Protein AF-R7TA60-F1 (afdb_monomer_lite)

Secondary structure (DSSP, 8-state):
--HHHHHHHHHHHHHHHHHHHHHHHHHHHHHHHHTTS-HHHHHHHHHHHHHHHHHHHHHHHHHHHHHHHHHTTS-HHHHHHHHHHHHHHHHHHHHHHHHHHHHHHHT-TT-GGGSSTTSSGGGS--

Organism: Capitella teleta (NCBI:txid283909)

pLDDT: mean 85.86, std 17.38, range [41.53, 98.69]

Foldseek 3Di:
DALVVLVVQLVVLLVQLVVLLVQLVVLLVVLVVCVVDDVVVNVVSLVSNVVSLVSNVVSVVSNVVSVVSNVVHDDPVVVVVVCVVVVVSVVVSVVSSVSSVVVSVPVPPVDPPPPPDPPPVVPPDD

Radius of gyration: 19.34 Å; chains: 1; bounding box: 39×42×54 Å

Structure (mmCIF, N/CA/C/O backbone):
data_AF-R7TA60-F1
#
_entry.id   AF-R7TA60-F1
#
loop_
_atom_site.group_PDB
_atom_site.id
_atom_site.type_symbol
_atom_site.label_atom_id
_atom_site.label_alt_id
_atom_site.label_comp_id
_atom_site.label_asym_id
_atom_site.label_entity_id
_atom_site.label_seq_id
_atom_site.pdbx_PDB_ins_code
_atom_site.Cartn_x
_atom_site.Cartn_y
_atom_site.Cartn_z
_atom_site.occupancy
_atom_site.B_iso_or_equiv
_atom_site.auth_seq_id
_atom_site.auth_comp_id
_atom_site.auth_asym_id
_atom_site.auth_atom_id
_atom_site.pdbx_PDB_model_num
ATOM 1 N N . MET A 1 1 ? -6.595 11.713 21.100 1.00 69.50 1 MET A N 1
ATOM 2 C CA . MET A 1 1 ? -7.313 11.916 19.824 1.00 69.50 1 MET A CA 1
ATOM 3 C C . MET A 1 1 ? -8.589 11.100 19.908 1.00 69.50 1 MET A C 1
ATOM 5 O O . MET A 1 1 ? -8.512 9.997 20.429 1.00 69.50 1 MET A O 1
ATOM 9 N N . ASP A 1 2 ? -9.745 11.638 19.521 1.00 90.81 2 ASP A N 1
ATOM 10 C CA . ASP A 1 2 ? -10.982 10.848 19.542 1.00 90.81 2 ASP A CA 1
ATOM 11 C C . ASP A 1 2 ? -11.037 9.856 18.366 1.00 90.81 2 ASP A C 1
ATOM 13 O O . ASP A 1 2 ? -10.346 10.008 17.354 1.00 90.81 2 ASP A O 1
ATOM 17 N N . LYS A 1 3 ? -11.884 8.834 18.502 1.00 93.12 3 LYS A N 1
ATOM 18 C CA . LYS A 1 3 ? -12.050 7.747 17.529 1.00 93.12 3 LYS A CA 1
ATOM 19 C C . LYS A 1 3 ? -12.395 8.228 16.117 1.00 93.12 3 LYS A C 1
ATOM 21 O O . LYS A 1 3 ? -11.933 7.642 15.137 1.00 93.12 3 LYS A O 1
ATOM 26 N N . ALA A 1 4 ? -13.182 9.296 15.981 1.00 94.38 4 ALA A N 1
ATOM 27 C CA . ALA A 1 4 ? -13.559 9.827 14.674 1.00 94.38 4 ALA A CA 1
ATOM 28 C C . ALA A 1 4 ? -12.373 10.522 13.990 1.00 94.38 4 ALA A C 1
ATOM 30 O O . ALA A 1 4 ? -12.173 10.356 12.784 1.00 94.38 4 ALA A O 1
ATOM 31 N N . ALA A 1 5 ? -11.565 11.261 14.750 1.00 96.25 5 ALA A N 1
ATOM 32 C CA . ALA A 1 5 ? -10.337 11.871 14.262 1.00 96.25 5 ALA A CA 1
ATOM 33 C C . ALA A 1 5 ? -9.310 10.813 13.818 1.00 96.25 5 ALA A C 1
ATOM 35 O O . ALA A 1 5 ? -8.826 10.904 12.686 1.00 96.25 5 ALA A O 1
ATOM 36 N N . SER A 1 6 ? -9.060 9.763 14.615 1.00 96.25 6 SER A N 1
ATOM 37 C CA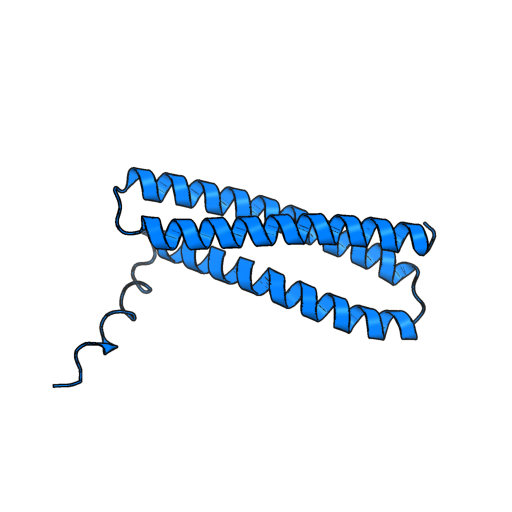 . 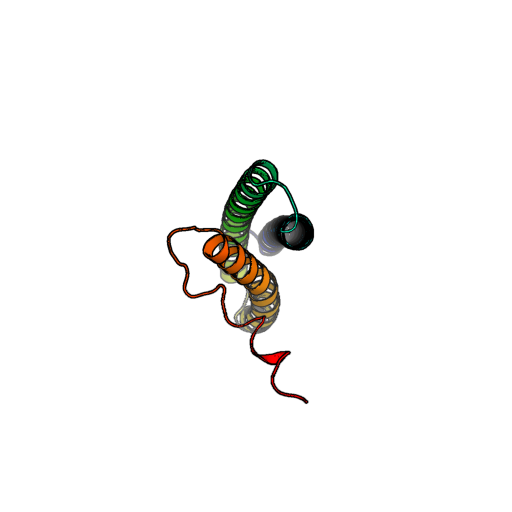SER A 1 6 ? -8.156 8.662 14.224 1.00 96.25 6 SER A CA 1
ATOM 38 C C . SER A 1 6 ? -8.600 7.998 12.917 1.00 96.25 6 SER A C 1
ATOM 40 O O . SER A 1 6 ? -7.809 7.846 11.983 1.00 96.25 6 SER A O 1
ATOM 42 N N . LYS A 1 7 ? -9.898 7.677 12.792 1.00 96.19 7 LYS A N 1
ATOM 43 C CA . LYS A 1 7 ? -10.454 7.064 11.573 1.00 96.19 7 LYS A CA 1
ATOM 44 C C . LYS A 1 7 ? -10.302 7.970 10.342 1.00 96.19 7 LYS A C 1
ATOM 46 O O . LYS A 1 7 ? -10.005 7.465 9.260 1.00 96.19 7 LYS A O 1
ATOM 51 N N . LYS A 1 8 ? -10.450 9.294 10.488 1.00 97.38 8 LYS A N 1
ATOM 52 C CA . LYS A 1 8 ? -10.232 10.264 9.395 1.00 97.38 8 LYS A CA 1
ATOM 53 C C . LYS A 1 8 ? -8.772 10.317 8.946 1.00 97.38 8 LYS A C 1
ATOM 55 O O . LYS A 1 8 ? -8.518 10.292 7.743 1.00 97.38 8 LYS A O 1
ATOM 60 N N . VAL A 1 9 ? -7.826 10.360 9.887 1.00 97.62 9 VAL A N 1
ATOM 61 C CA . VAL A 1 9 ? -6.385 10.358 9.575 1.00 97.62 9 VAL A CA 1
ATOM 62 C C . VAL A 1 9 ? -6.010 9.080 8.828 1.00 97.62 9 VAL A C 1
ATOM 64 O O . VAL A 1 9 ? -5.395 9.151 7.762 1.00 97.62 9 VAL A O 1
ATOM 67 N N . ARG A 1 10 ? -6.476 7.919 9.305 1.00 97.94 10 ARG A N 1
ATOM 68 C CA . ARG A 1 10 ? -6.270 6.643 8.613 1.00 97.94 10 ARG A CA 1
ATOM 69 C C . ARG A 1 10 ? -6.875 6.627 7.212 1.00 97.94 10 ARG A C 1
ATOM 71 O O . ARG A 1 10 ? -6.223 6.172 6.278 1.00 97.94 10 ARG A O 1
ATOM 78 N N . ALA A 1 11 ? -8.093 7.134 7.032 1.00 98.06 11 ALA A N 1
ATOM 79 C CA . ALA A 1 11 ? -8.734 7.191 5.717 1.00 98.06 11 ALA A CA 1
ATOM 80 C C . ALA A 1 11 ? -7.954 8.071 4.721 1.00 98.06 11 ALA A C 1
ATOM 82 O O . ALA A 1 11 ? -7.808 7.715 3.547 1.00 98.06 11 ALA A O 1
ATOM 83 N N . ALA A 1 12 ? -7.406 9.194 5.190 1.00 98.38 12 ALA A N 1
ATOM 84 C CA . ALA A 1 12 ? -6.536 10.043 4.385 1.00 98.38 12 ALA A CA 1
ATOM 85 C C . ALA A 1 12 ? -5.226 9.324 4.021 1.00 98.38 12 ALA A C 1
ATOM 87 O O . ALA A 1 12 ? -4.839 9.320 2.851 1.00 98.38 12 ALA A O 1
ATOM 88 N N . ALA A 1 13 ? -4.578 8.665 4.987 1.00 98.56 13 ALA A N 1
ATOM 89 C CA . ALA A 1 13 ? -3.360 7.891 4.748 1.00 98.56 13 ALA A CA 1
ATOM 90 C C . ALA A 1 13 ? -3.599 6.736 3.761 1.00 98.56 13 ALA A C 1
ATOM 92 O O . ALA A 1 13 ? -2.847 6.585 2.799 1.00 98.56 13 ALA A O 1
ATOM 93 N N . LYS A 1 14 ? -4.712 6.003 3.916 1.00 98.56 14 LYS A N 1
ATOM 94 C CA . LYS A 1 14 ? -5.162 4.964 2.978 1.00 98.56 14 LYS A CA 1
ATOM 95 C C . LYS A 1 14 ? -5.297 5.519 1.561 1.00 98.56 14 LYS A C 1
ATOM 97 O O . LYS A 1 14 ? -4.777 4.933 0.620 1.00 98.56 14 LYS A O 1
ATOM 102 N N . SER A 1 15 ? -5.940 6.677 1.409 1.00 98.44 15 SER A N 1
ATOM 103 C CA . SER A 1 15 ? -6.134 7.316 0.100 1.00 98.44 15 SER A CA 1
ATOM 104 C C . SER A 1 15 ? -4.808 7.701 -0.565 1.00 98.44 15 SER A C 1
ATOM 106 O O . SER A 1 15 ? -4.645 7.515 -1.771 1.00 98.44 15 SER A O 1
ATOM 108 N N . TRP A 1 16 ? -3.844 8.212 0.205 1.00 98.56 16 TRP A N 1
ATOM 109 C CA . TRP A 1 16 ? -2.507 8.514 -0.308 1.00 98.56 16 TRP A CA 1
ATOM 110 C C . TRP A 1 16 ? -1.725 7.260 -0.691 1.00 98.56 16 TRP A C 1
ATOM 112 O O . TRP A 1 16 ? -1.111 7.244 -1.756 1.00 98.56 16 TRP A O 1
ATOM 122 N N . LEU A 1 17 ? -1.796 6.203 0.119 1.00 98.69 17 LEU A N 1
ATOM 123 C CA . LEU A 1 17 ? -1.175 4.922 -0.207 1.00 98.69 17 LEU A CA 1
ATOM 124 C C . LEU A 1 17 ? -1.795 4.298 -1.465 1.00 98.69 17 LEU A C 1
ATOM 126 O O . LEU A 1 17 ? -1.062 3.864 -2.342 1.00 98.69 17 LEU A O 1
ATOM 130 N N . THR A 1 18 ? -3.120 4.352 -1.627 1.00 98.50 18 THR A N 1
ATOM 131 C CA . THR A 1 18 ? -3.804 3.874 -2.845 1.00 98.50 18 THR A CA 1
ATOM 132 C C . THR A 1 18 ? -3.335 4.627 -4.097 1.00 98.50 18 THR A C 1
ATOM 134 O O . THR A 1 18 ? -3.169 4.042 -5.169 1.00 98.50 18 THR A O 1
ATOM 137 N N . ARG A 1 19 ? -3.086 5.938 -3.985 1.00 98.25 19 ARG A N 1
ATOM 138 C CA . ARG A 1 19 ? -2.526 6.727 -5.094 1.00 98.25 19 ARG A CA 1
ATOM 139 C C . ARG A 1 19 ? -1.089 6.321 -5.409 1.00 98.25 19 ARG A C 1
ATOM 141 O O . ARG A 1 19 ? -0.751 6.210 -6.584 1.00 98.25 19 ARG A O 1
ATOM 148 N N . ALA A 1 20 ? -0.268 6.089 -4.386 1.00 98.06 20 ALA A N 1
ATOM 149 C CA . ALA A 1 20 ? 1.103 5.623 -4.572 1.00 98.06 20 ALA A CA 1
ATOM 150 C C . ALA A 1 20 ? 1.148 4.216 -5.197 1.00 98.06 20 ALA A C 1
ATOM 152 O O . ALA A 1 20 ? 1.896 4.001 -6.145 1.00 98.06 20 ALA A O 1
ATOM 153 N N . ASP A 1 21 ? 0.282 3.300 -4.753 1.00 98.25 21 ASP A N 1
ATOM 154 C CA . ASP A 1 21 ? 0.080 1.971 -5.351 1.00 98.25 21 ASP A CA 1
ATOM 155 C C . ASP A 1 21 ? -0.289 2.071 -6.839 1.00 98.25 21 ASP A C 1
ATOM 157 O O . ASP A 1 21 ? 0.317 1.434 -7.697 1.00 98.25 21 ASP A O 1
ATOM 161 N N . THR A 1 22 ? -1.236 2.950 -7.175 1.00 97.31 22 THR A N 1
ATOM 162 C CA . THR A 1 22 ? -1.637 3.190 -8.570 1.00 97.31 22 THR A CA 1
ATOM 163 C C . THR A 1 22 ? -0.478 3.740 -9.410 1.00 97.31 22 THR A C 1
ATOM 165 O O . THR A 1 22 ? -0.296 3.332 -10.560 1.00 97.31 22 THR A O 1
ATOM 168 N N . ALA A 1 23 ? 0.332 4.645 -8.851 1.00 95.44 23 ALA A N 1
ATOM 169 C CA . ALA A 1 23 ? 1.517 5.166 -9.528 1.00 95.44 23 ALA A CA 1
ATOM 170 C C . ALA A 1 23 ? 2.567 4.068 -9.762 1.00 95.44 23 ALA A C 1
ATOM 172 O O . ALA A 1 23 ? 3.134 4.003 -10.852 1.00 95.44 23 ALA A O 1
ATOM 173 N N . LEU A 1 24 ? 2.772 3.175 -8.787 1.00 95.81 24 LEU A N 1
ATOM 174 C CA . LEU A 1 24 ? 3.644 2.008 -8.928 1.00 95.81 24 LEU A CA 1
ATOM 175 C C . LEU A 1 24 ? 3.174 1.066 -10.039 1.00 95.81 24 LEU A C 1
ATOM 177 O O . LEU A 1 24 ? 3.966 0.729 -10.917 1.00 95.81 24 LEU A O 1
ATOM 181 N N . LYS A 1 25 ? 1.886 0.701 -10.059 1.00 95.12 25 LYS A N 1
ATOM 182 C CA . LYS A 1 25 ? 1.297 -0.131 -11.126 1.00 95.12 25 LYS A CA 1
ATOM 183 C C . LYS A 1 25 ? 1.484 0.501 -12.502 1.00 95.12 25 LYS A C 1
ATOM 185 O O . LYS A 1 25 ? 1.851 -0.175 -13.458 1.00 95.12 25 LYS A O 1
ATOM 190 N N . SER A 1 26 ? 1.262 1.811 -12.604 1.00 93.69 26 SER A N 1
ATOM 191 C CA . SER A 1 26 ? 1.457 2.556 -13.851 1.00 93.69 26 SER A CA 1
ATOM 192 C C . SER A 1 26 ? 2.919 2.541 -14.312 1.00 93.69 26 SER A C 1
ATOM 194 O O . SER A 1 26 ? 3.196 2.305 -15.490 1.00 93.69 26 SER A O 1
ATOM 196 N N . ALA A 1 27 ? 3.864 2.732 -13.386 1.00 90.81 27 ALA A N 1
ATOM 197 C CA . ALA A 1 27 ? 5.291 2.675 -13.682 1.00 90.81 27 ALA A CA 1
ATOM 198 C C . ALA A 1 27 ? 5.724 1.267 -14.125 1.00 90.81 27 ALA A C 1
ATOM 200 O O . ALA A 1 27 ? 6.425 1.136 -15.126 1.00 90.81 27 ALA A O 1
ATOM 201 N N . LEU A 1 28 ? 5.237 0.220 -13.450 1.00 90.62 28 LEU A N 1
ATOM 202 C CA . LEU A 1 28 ? 5.481 -1.175 -13.821 1.00 90.62 28 LEU A CA 1
ATOM 203 C C . LEU A 1 28 ? 4.965 -1.482 -15.235 1.00 90.62 28 LEU A C 1
ATOM 205 O O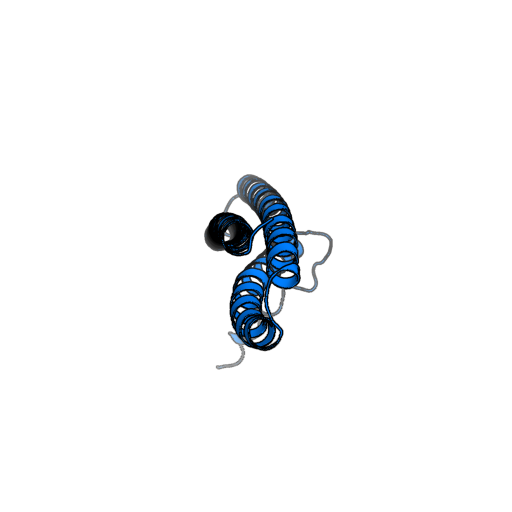 . LEU A 1 28 ? 5.718 -1.977 -16.070 1.00 90.62 28 LEU A O 1
ATOM 209 N N . ASN A 1 29 ? 3.719 -1.107 -15.536 1.00 90.12 29 ASN A N 1
ATOM 210 C CA . ASN A 1 29 ? 3.121 -1.303 -16.859 1.00 90.12 29 ASN A CA 1
ATOM 211 C C . ASN A 1 29 ? 3.876 -0.540 -17.955 1.00 90.12 29 ASN A C 1
ATOM 213 O O . ASN A 1 29 ? 4.100 -1.062 -19.047 1.00 90.12 29 ASN A O 1
ATOM 217 N N . THR A 1 30 ? 4.284 0.700 -17.671 1.00 86.88 30 THR A N 1
ATOM 218 C CA . THR A 1 30 ? 5.089 1.505 -18.601 1.00 86.88 30 THR A CA 1
ATOM 219 C C . THR A 1 30 ? 6.418 0.814 -18.877 1.00 86.88 30 THR A C 1
ATOM 221 O O . THR A 1 30 ? 6.811 0.682 -20.033 1.00 86.88 30 THR A O 1
ATOM 224 N N . MET A 1 31 ? 7.074 0.299 -17.839 1.00 81.62 31 MET A N 1
ATOM 225 C CA . MET A 1 31 ? 8.349 -0.393 -17.968 1.00 81.62 31 MET A CA 1
ATOM 226 C C . MET A 1 31 ? 8.248 -1.647 -18.842 1.00 81.62 31 MET A C 1
ATOM 228 O O . MET A 1 31 ? 9.082 -1.834 -19.728 1.00 81.62 31 MET A O 1
ATOM 232 N N . THR A 1 32 ? 7.212 -2.472 -18.658 1.00 74.81 32 THR A N 1
ATOM 233 C CA . THR A 1 32 ? 6.967 -3.652 -19.506 1.00 74.81 32 THR A CA 1
ATOM 234 C C . THR A 1 32 ? 6.865 -3.278 -20.988 1.00 74.81 32 THR A C 1
ATOM 236 O O . THR A 1 32 ? 7.374 -4.004 -21.838 1.00 74.81 32 THR A O 1
ATOM 239 N N . ASN A 1 33 ? 6.294 -2.112 -21.302 1.00 75.69 33 ASN A N 1
ATOM 240 C CA . ASN A 1 33 ? 6.186 -1.612 -22.676 1.00 75.69 33 ASN A CA 1
ATOM 241 C C . ASN A 1 33 ? 7.493 -0.991 -23.209 1.00 75.69 33 ASN A C 1
ATOM 243 O O . ASN A 1 33 ? 7.689 -0.916 -24.419 1.00 75.69 33 ASN A O 1
ATOM 247 N N . VAL A 1 34 ? 8.386 -0.531 -22.326 1.00 71.56 34 VAL A N 1
ATOM 248 C CA . VAL A 1 34 ? 9.646 0.157 -22.673 1.00 71.56 34 VAL A CA 1
ATOM 249 C C . VAL A 1 34 ? 10.834 -0.812 -22.764 1.00 71.56 34 VAL A C 1
ATOM 251 O O . VAL A 1 34 ? 11.847 -0.464 -23.370 1.00 71.56 34 VAL A O 1
ATOM 254 N N . MET A 1 35 ? 10.729 -2.048 -22.258 1.00 61.06 35 MET A N 1
ATOM 255 C CA . MET A 1 35 ? 11.798 -3.065 -22.342 1.00 61.06 35 MET A CA 1
ATOM 256 C C . MET A 1 35 ? 12.268 -3.394 -23.775 1.00 61.06 35 MET A C 1
ATOM 258 O O . MET A 1 35 ? 13.324 -3.995 -23.940 1.00 61.06 35 MET A O 1
ATOM 262 N N . THR A 1 36 ? 11.550 -2.961 -24.815 1.00 61.88 36 THR A N 1
ATOM 263 C CA . THR A 1 36 ? 11.949 -3.102 -26.227 1.00 61.88 36 THR A CA 1
ATOM 264 C C . THR A 1 36 ? 12.687 -1.877 -26.797 1.00 61.88 36 THR A C 1
ATOM 266 O O . THR A 1 36 ? 12.829 -1.763 -28.014 1.00 61.88 36 THR A O 1
ATOM 269 N N . THR A 1 37 ? 13.114 -0.921 -25.962 1.00 65.38 37 THR A N 1
ATOM 270 C CA . THR A 1 37 ? 13.649 0.389 -26.396 1.00 65.38 37 THR A CA 1
ATOM 271 C C . THR A 1 37 ? 15.124 0.628 -26.017 1.00 65.38 37 THR A C 1
ATOM 273 O O . THR A 1 37 ? 15.800 -0.226 -25.451 1.00 65.38 37 THR A O 1
ATOM 276 N N . VAL A 1 38 ? 15.650 1.806 -26.383 1.00 75.00 38 VAL A N 1
ATOM 277 C CA . VAL A 1 38 ? 17.055 2.228 -26.226 1.00 75.00 38 VAL A CA 1
ATOM 278 C C . VAL A 1 38 ? 17.482 2.252 -24.740 1.00 75.00 38 VAL A C 1
ATOM 280 O O . VAL A 1 38 ? 16.710 2.728 -23.905 1.00 75.00 38 VAL A O 1
ATOM 283 N N . PRO A 1 39 ? 18.724 1.851 -24.379 1.00 77.81 39 PRO A N 1
ATOM 284 C CA . PRO A 1 39 ? 19.189 1.774 -22.983 1.00 77.81 39 PRO A CA 1
ATOM 285 C C . PRO A 1 39 ? 18.996 3.037 -22.125 1.00 77.81 39 PRO A C 1
ATOM 287 O O . PRO A 1 39 ? 18.799 2.943 -20.913 1.00 77.81 39 PRO A O 1
ATOM 290 N N . SER A 1 40 ? 19.021 4.229 -22.728 1.00 79.31 40 SER A N 1
ATOM 291 C CA . SER A 1 40 ? 18.780 5.494 -22.021 1.00 79.31 40 SER A CA 1
ATOM 292 C C . SER A 1 40 ? 17.334 5.648 -21.532 1.00 79.31 40 SER A C 1
ATOM 294 O O . SER A 1 40 ? 17.115 6.229 -20.468 1.00 79.31 40 SER A O 1
ATOM 296 N N . ALA A 1 41 ? 16.356 5.106 -22.263 1.00 81.25 41 ALA A N 1
ATOM 297 C CA . ALA A 1 41 ? 14.952 5.096 -21.857 1.00 81.25 41 ALA A CA 1
ATOM 298 C C . ALA A 1 41 ? 14.728 4.128 -20.685 1.00 81.25 41 ALA A C 1
ATOM 300 O O . ALA A 1 41 ? 14.119 4.503 -19.686 1.00 81.25 41 ALA A O 1
ATOM 301 N N . ILE A 1 42 ? 15.326 2.934 -20.755 1.00 82.31 42 ILE A N 1
ATOM 302 C CA . ILE A 1 42 ? 15.318 1.928 -19.679 1.00 82.31 42 ILE A CA 1
ATOM 303 C C . ILE A 1 42 ? 15.875 2.518 -18.374 1.00 82.31 42 ILE A C 1
ATOM 305 O O . ILE A 1 42 ? 15.253 2.398 -17.319 1.00 82.31 42 ILE A O 1
ATOM 309 N N . ALA A 1 43 ? 17.017 3.213 -18.433 1.00 85.19 43 ALA A N 1
ATOM 310 C CA . ALA A 1 43 ? 17.617 3.840 -17.254 1.00 85.19 43 ALA A CA 1
ATOM 311 C C . ALA A 1 43 ? 16.722 4.932 -16.635 1.00 85.19 43 ALA A C 1
ATOM 313 O O . ALA A 1 43 ? 16.663 5.076 -15.410 1.00 85.19 43 ALA A O 1
ATOM 314 N N . MET A 1 44 ? 16.012 5.701 -17.467 1.00 86.81 44 MET A N 1
ATOM 315 C CA . MET A 1 44 ? 15.088 6.734 -17.001 1.00 86.81 44 MET A CA 1
ATOM 316 C C . MET A 1 44 ? 13.859 6.131 -16.315 1.00 86.81 44 MET A C 1
ATOM 318 O O . MET A 1 44 ? 13.488 6.586 -15.231 1.00 86.81 44 MET A O 1
ATOM 322 N N . GLU A 1 45 ? 13.248 5.109 -16.914 1.00 87.81 45 GLU A N 1
ATOM 323 C CA . GLU A 1 45 ? 12.085 4.430 -16.334 1.00 87.81 45 GLU A CA 1
ATOM 324 C C . GLU A 1 45 ? 12.441 3.693 -15.041 1.00 87.81 45 GLU A C 1
ATOM 326 O O . GLU A 1 45 ? 11.724 3.832 -14.049 1.00 87.81 45 GLU A O 1
ATOM 331 N N . LYS A 1 46 ? 13.613 3.043 -14.978 1.00 90.19 46 LYS A N 1
ATOM 332 C CA . LYS A 1 46 ? 14.144 2.473 -13.731 1.00 90.19 46 LYS A CA 1
ATOM 333 C C . LYS A 1 46 ? 14.186 3.515 -12.610 1.00 90.19 46 LYS A C 1
ATOM 335 O O . LYS A 1 46 ? 13.653 3.285 -11.527 1.00 90.19 46 LYS A O 1
ATOM 340 N N . LYS A 1 47 ? 14.752 4.699 -12.875 1.00 91.50 47 LYS A N 1
ATOM 341 C CA . LYS A 1 47 ? 14.825 5.782 -11.879 1.00 91.50 47 LYS A CA 1
ATOM 342 C C . LYS A 1 47 ? 13.437 6.266 -11.441 1.00 91.50 47 LYS A C 1
ATOM 344 O O . LYS A 1 47 ? 13.248 6.581 -10.266 1.00 91.50 47 LYS A O 1
ATOM 349 N N . LYS A 1 48 ? 12.463 6.337 -12.356 1.00 91.38 48 LYS A N 1
ATOM 350 C CA . LYS A 1 48 ? 11.073 6.692 -12.016 1.00 91.38 48 LYS A CA 1
ATOM 351 C C . LYS A 1 48 ? 10.431 5.637 -11.115 1.00 91.38 48 LYS A C 1
ATOM 353 O O . LYS A 1 48 ? 9.816 6.016 -10.121 1.00 91.38 48 LYS A O 1
ATOM 358 N N . MET A 1 49 ? 10.622 4.349 -11.412 1.00 93.38 49 MET A N 1
ATOM 359 C CA . MET A 1 49 ? 10.154 3.249 -10.561 1.00 93.38 49 MET A CA 1
ATOM 360 C C . MET A 1 49 ? 10.771 3.316 -9.160 1.00 93.38 49 MET A C 1
ATOM 362 O O . MET A 1 49 ? 10.039 3.244 -8.181 1.00 93.38 49 MET A O 1
ATOM 366 N N . GLU A 1 50 ? 12.081 3.549 -9.039 1.00 95.00 50 GLU A N 1
ATOM 367 C CA . GLU A 1 50 ? 12.746 3.708 -7.734 1.00 95.00 50 GLU A CA 1
ATOM 368 C C . GLU A 1 50 ? 12.196 4.898 -6.928 1.00 95.00 50 GLU A C 1
ATOM 370 O O . GLU A 1 50 ? 12.054 4.818 -5.709 1.00 95.00 50 GLU A O 1
ATOM 375 N N . ILE A 1 51 ? 11.892 6.023 -7.588 1.00 94.62 51 ILE A N 1
ATOM 376 C CA . ILE A 1 51 ? 11.270 7.185 -6.933 1.00 94.62 51 ILE A CA 1
ATOM 377 C C . ILE A 1 51 ? 9.858 6.838 -6.456 1.00 94.62 51 ILE A C 1
ATOM 379 O O . ILE A 1 51 ? 9.517 7.136 -5.313 1.00 94.62 51 ILE A O 1
ATOM 383 N N . ALA A 1 52 ? 9.053 6.211 -7.313 1.00 95.81 52 ALA A N 1
ATOM 384 C CA . ALA A 1 52 ? 7.685 5.831 -6.984 1.00 95.81 52 ALA A CA 1
ATOM 385 C C . ALA A 1 52 ? 7.636 4.787 -5.854 1.00 95.81 52 ALA A C 1
ATOM 387 O O . ALA A 1 52 ? 6.770 4.879 -4.988 1.00 95.81 52 ALA A O 1
ATOM 388 N N . LEU A 1 53 ? 8.599 3.860 -5.810 1.00 97.00 53 LEU A N 1
ATOM 389 C CA . LEU A 1 53 ? 8.742 2.877 -4.734 1.00 97.00 53 LEU A CA 1
ATOM 390 C C . LEU A 1 53 ? 9.083 3.542 -3.398 1.00 97.00 53 LEU A C 1
ATOM 392 O O . LEU A 1 53 ? 8.433 3.267 -2.396 1.00 97.00 53 LEU A O 1
ATOM 396 N N . ARG A 1 54 ? 10.028 4.492 -3.385 1.00 97.31 54 ARG A N 1
ATOM 397 C CA . ARG A 1 54 ? 10.329 5.267 -2.169 1.00 97.31 54 ARG A CA 1
ATOM 398 C C . ARG A 1 54 ? 9.123 6.062 -1.672 1.00 97.31 54 ARG A C 1
ATOM 400 O O . ARG A 1 54 ? 8.879 6.109 -0.471 1.00 97.31 54 ARG A O 1
ATOM 407 N N . GLU A 1 55 ? 8.375 6.690 -2.577 1.00 96.94 55 GLU A N 1
ATOM 408 C CA . GLU A 1 55 ? 7.148 7.407 -2.215 1.00 96.94 55 GLU A CA 1
ATOM 409 C C . GLU A 1 55 ? 6.100 6.447 -1.638 1.00 96.94 55 GLU A C 1
ATOM 411 O O . GLU A 1 55 ? 5.493 6.749 -0.612 1.00 96.94 55 GLU A O 1
ATOM 416 N N . PHE A 1 56 ? 5.919 5.276 -2.253 1.00 98.44 56 PHE A N 1
ATOM 417 C CA . PHE A 1 56 ? 5.042 4.228 -1.740 1.00 98.44 56 PHE A CA 1
ATOM 418 C C . PHE A 1 56 ? 5.417 3.821 -0.314 1.00 98.44 56 PHE A C 1
ATOM 420 O O . PHE A 1 56 ? 4.545 3.829 0.552 1.00 98.44 56 PHE A O 1
ATOM 427 N N . ASP A 1 57 ? 6.696 3.552 -0.043 1.00 98.19 57 ASP A N 1
ATOM 428 C CA . ASP A 1 57 ? 7.170 3.154 1.287 1.00 98.19 57 ASP A CA 1
ATOM 429 C C . ASP A 1 57 ? 6.891 4.240 2.339 1.00 98.19 57 ASP A C 1
ATOM 431 O O . ASP A 1 57 ? 6.438 3.949 3.448 1.00 98.19 57 ASP A O 1
ATOM 435 N N . VAL A 1 58 ? 7.066 5.518 1.983 1.00 98.31 58 VAL A N 1
ATOM 436 C CA . VAL A 1 58 ? 6.691 6.643 2.856 1.00 98.31 58 VAL A CA 1
ATOM 437 C C . VAL A 1 58 ? 5.186 6.644 3.149 1.00 98.31 58 VAL A C 1
ATOM 439 O O . VAL A 1 58 ? 4.780 6.866 4.293 1.00 98.31 58 VAL A O 1
ATOM 442 N N . ARG A 1 59 ? 4.338 6.389 2.144 1.00 98.38 59 ARG A N 1
ATOM 443 C CA . ARG A 1 59 ? 2.878 6.333 2.337 1.00 98.38 59 ARG A CA 1
ATOM 444 C C . ARG A 1 59 ? 2.430 5.105 3.116 1.00 98.38 59 ARG A C 1
ATOM 446 O O . ARG A 1 59 ? 1.486 5.230 3.895 1.00 98.38 59 ARG A O 1
ATOM 453 N N . LEU A 1 60 ? 3.099 3.968 2.948 1.00 98.31 60 LEU A N 1
ATOM 454 C CA . LEU A 1 60 ? 2.836 2.753 3.711 1.00 98.31 60 LEU A CA 1
ATOM 455 C C . LEU A 1 60 ? 3.141 2.994 5.191 1.00 98.31 60 LEU A C 1
ATOM 457 O O . LEU A 1 60 ? 2.265 2.801 6.025 1.00 98.31 60 LEU A O 1
ATOM 461 N N . ASN A 1 61 ? 4.310 3.557 5.504 1.00 98.31 61 ASN A N 1
ATOM 462 C CA . ASN A 1 61 ? 4.677 3.905 6.878 1.00 98.31 61 ASN A CA 1
ATOM 463 C C . ASN A 1 61 ? 3.689 4.898 7.515 1.00 98.31 61 ASN A C 1
ATOM 465 O O . ASN A 1 61 ? 3.339 4.776 8.688 1.00 98.31 61 ASN A O 1
ATOM 469 N N . ALA A 1 62 ? 3.209 5.883 6.748 1.00 98.25 62 ALA A N 1
ATOM 470 C CA . ALA A 1 62 ? 2.195 6.822 7.227 1.00 98.25 62 ALA A CA 1
ATOM 471 C C . ALA A 1 62 ? 0.835 6.145 7.477 1.00 98.25 62 ALA A C 1
ATOM 473 O O . ALA A 1 62 ? 0.125 6.518 8.412 1.00 98.25 62 ALA A O 1
ATOM 474 N N . TYR A 1 63 ? 0.464 5.165 6.649 1.00 98.50 63 TYR A N 1
ATOM 475 C CA . TYR A 1 63 ? -0.738 4.360 6.846 1.00 98.50 63 TYR A CA 1
ATOM 476 C C . TYR A 1 63 ? -0.625 3.476 8.087 1.00 98.50 63 TYR A C 1
ATOM 478 O O . TYR A 1 63 ? -1.539 3.511 8.908 1.00 98.50 63 TYR A O 1
ATOM 486 N N . ASP A 1 64 ? 0.501 2.788 8.277 1.00 98.12 64 ASP A N 1
ATOM 487 C CA . ASP A 1 64 ? 0.757 1.941 9.446 1.00 98.12 64 ASP A CA 1
ATOM 488 C C . ASP A 1 64 ? 0.732 2.770 10.745 1.00 98.12 64 ASP A C 1
ATOM 490 O O . ASP A 1 64 ? 0.085 2.395 11.724 1.00 98.12 64 ASP A O 1
ATOM 494 N N . ALA A 1 65 ? 1.327 3.969 10.740 1.00 97.94 65 ALA A N 1
ATOM 495 C CA . ALA A 1 65 ? 1.255 4.887 11.878 1.00 97.94 65 ALA A CA 1
ATOM 496 C C . ALA A 1 65 ? -0.182 5.361 12.173 1.00 97.94 65 ALA A C 1
ATOM 498 O O . ALA A 1 65 ? -0.582 5.467 13.335 1.00 97.94 65 ALA A O 1
ATOM 499 N N . ALA A 1 66 ? -0.976 5.648 11.137 1.00 97.81 66 ALA A N 1
ATOM 500 C CA . ALA A 1 66 ? -2.372 6.050 11.300 1.00 97.81 66 ALA A CA 1
ATOM 501 C C . ALA A 1 66 ? -3.274 4.885 11.742 1.00 97.81 66 ALA A C 1
ATOM 503 O O . ALA A 1 66 ? -4.223 5.100 12.494 1.00 97.81 66 ALA A O 1
ATOM 504 N N . GLN A 1 67 ? -2.977 3.664 11.294 1.00 97.75 67 GLN A N 1
ATOM 505 C CA . GLN A 1 67 ? -3.639 2.440 11.734 1.00 97.75 67 GLN A CA 1
ATOM 506 C C . GLN A 1 67 ? -3.388 2.195 13.223 1.00 97.75 67 GLN A C 1
ATOM 508 O O . GLN A 1 67 ? -4.345 2.022 13.972 1.00 97.75 67 GLN A O 1
ATOM 513 N N . HIS A 1 68 ? -2.140 2.321 13.678 1.00 96.56 68 HIS A N 1
ATOM 514 C CA . HIS A 1 68 ? -1.810 2.199 15.098 1.00 96.56 68 HIS A CA 1
ATOM 515 C C . HIS A 1 68 ? -2.608 3.189 15.969 1.00 96.56 68 HIS A C 1
ATOM 517 O O . HIS A 1 68 ? -3.133 2.837 17.021 1.00 96.56 68 HIS A O 1
ATOM 523 N N . GLN A 1 69 ? -2.786 4.432 15.508 1.00 96.31 69 GLN A N 1
ATOM 524 C CA . GLN A 1 69 ? -3.614 5.422 16.215 1.00 96.31 69 GLN A CA 1
ATOM 525 C C . GLN A 1 69 ? -5.106 5.068 16.262 1.00 96.31 69 GLN A C 1
ATOM 527 O O . GLN A 1 69 ? -5.815 5.554 17.145 1.00 96.31 69 GLN A O 1
ATOM 532 N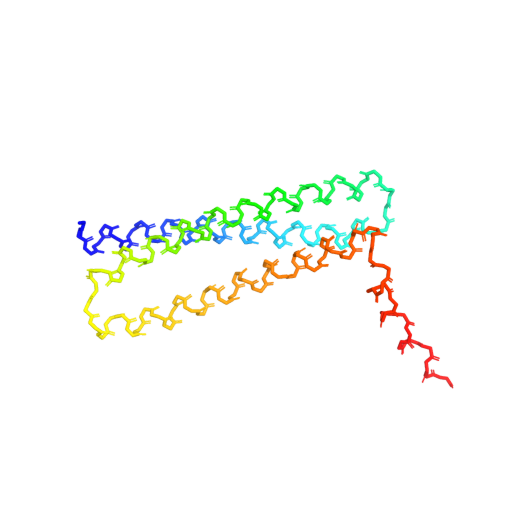 N . VAL A 1 70 ? -5.601 4.293 15.293 1.00 96.44 70 VAL A N 1
ATOM 533 C CA . VAL A 1 70 ? -6.966 3.758 15.301 1.00 96.44 70 VAL A CA 1
ATOM 534 C C . VAL A 1 70 ? -7.066 2.613 16.305 1.00 96.44 70 VAL A C 1
ATOM 536 O O . VAL A 1 70 ? -7.971 2.635 17.127 1.00 96.44 70 VAL A O 1
ATOM 539 N N . GLU A 1 71 ? -6.118 1.682 16.312 1.00 95.69 71 GLU A N 1
ATOM 540 C CA . GLU A 1 71 ? -6.106 0.535 17.234 1.00 95.69 71 GLU A CA 1
ATOM 541 C C . GLU A 1 71 ? -6.086 0.956 18.710 1.00 95.69 71 GLU A C 1
ATOM 543 O O . GLU A 1 71 ? -6.759 0.344 19.529 1.00 95.69 71 GLU A O 1
A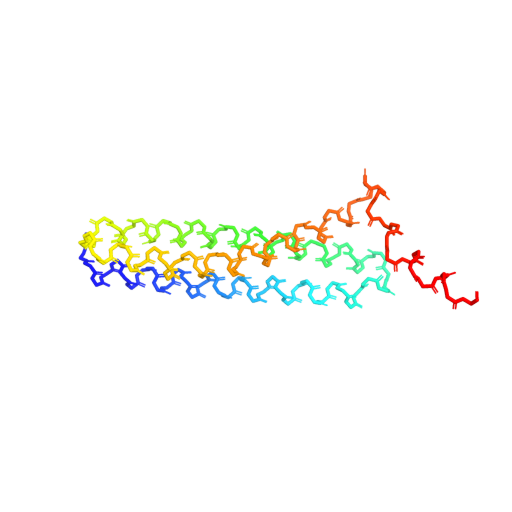TOM 548 N N . LEU A 1 72 ? -5.407 2.058 19.050 1.00 95.75 72 LEU A N 1
ATOM 549 C CA . LEU A 1 72 ? -5.380 2.603 20.416 1.00 95.75 72 LEU A CA 1
ATOM 550 C C . LEU A 1 72 ? -6.728 3.154 20.920 1.00 95.75 72 LEU A C 1
ATOM 552 O O . LEU A 1 72 ? -6.839 3.496 22.097 1.00 95.75 72 LEU A O 1
ATOM 556 N N . VAL A 1 73 ? -7.719 3.332 20.041 1.00 96.00 73 VAL A N 1
ATOM 557 C CA . VAL A 1 73 ? -9.017 3.956 20.366 1.00 96.00 73 VAL A CA 1
ATOM 558 C C . VAL A 1 73 ? -10.220 3.091 19.977 1.00 96.00 73 VAL A C 1
ATOM 560 O O . VAL A 1 73 ? -11.355 3.574 20.030 1.00 96.00 73 VAL A O 1
ATOM 563 N N . LEU A 1 74 ? -9.980 1.862 19.519 1.00 94.50 74 LEU A N 1
ATOM 564 C CA . LEU A 1 74 ? -11.010 0.869 19.227 1.00 94.50 74 LEU A CA 1
ATOM 565 C C . LEU A 1 74 ? -11.191 -0.077 20.417 1.00 94.50 74 LEU A C 1
ATOM 567 O O . LEU A 1 74 ? -10.250 -0.325 21.167 1.00 94.50 74 LEU A O 1
ATOM 571 N N . GLU A 1 75 ? -12.402 -0.610 20.551 1.00 94.88 75 GLU A N 1
ATOM 572 C CA . GLU A 1 75 ? -12.677 -1.735 21.448 1.00 94.88 75 GLU A CA 1
ATOM 573 C C . GLU A 1 75 ? -12.222 -3.059 20.799 1.00 94.88 75 GLU A C 1
ATOM 575 O O . GLU A 1 75 ? -11.999 -3.125 19.588 1.00 94.88 75 GLU A O 1
ATOM 580 N N . GLU A 1 76 ? -12.071 -4.121 21.593 1.00 92.75 76 GLU A N 1
ATOM 581 C CA . GLU A 1 76 ? -11.503 -5.410 21.154 1.00 92.75 76 GLU A CA 1
ATOM 582 C C . GLU A 1 76 ? -12.239 -6.033 19.952 1.00 92.75 76 GLU A C 1
ATOM 584 O O . GLU A 1 76 ? -11.604 -6.462 18.987 1.00 92.75 76 GLU A O 1
ATOM 589 N N . ASP A 1 77 ? -13.573 -6.017 19.968 1.00 93.38 77 ASP A N 1
ATOM 590 C CA . ASP A 1 77 ? -14.419 -6.537 18.887 1.00 93.38 77 ASP A CA 1
ATOM 591 C C . ASP A 1 77 ? -14.263 -5.736 17.584 1.00 93.38 77 ASP A C 1
ATOM 593 O O . ASP A 1 77 ? -14.282 -6.285 16.478 1.00 93.38 77 ASP A O 1
ATOM 597 N N . GLU A 1 78 ? -14.054 -4.425 17.694 1.00 94.62 78 GLU A N 1
ATOM 598 C CA . GLU A 1 78 ? -13.782 -3.570 16.544 1.00 94.62 78 GLU A CA 1
ATOM 599 C C . GLU A 1 78 ? -12.375 -3.773 15.980 1.00 94.62 78 GLU A C 1
ATOM 601 O O . GLU A 1 78 ? -12.196 -3.658 14.766 1.00 94.62 78 GLU A O 1
ATOM 606 N N . ILE A 1 79 ? -11.387 -4.059 16.834 1.00 93.88 79 ILE A N 1
ATOM 607 C CA . ILE A 1 79 ? -10.014 -4.356 16.410 1.00 93.88 79 ILE A CA 1
ATOM 608 C C . ILE A 1 79 ? -10.001 -5.614 15.541 1.00 93.88 79 ILE A C 1
ATOM 610 O O . ILE A 1 79 ? -9.405 -5.593 14.466 1.00 93.88 79 ILE A O 1
ATOM 614 N N . GLU A 1 80 ? -10.688 -6.685 15.946 1.00 93.88 80 GLU A N 1
ATOM 615 C CA . GLU A 1 80 ? -10.712 -7.941 15.184 1.00 93.88 80 GLU A CA 1
ATOM 616 C C . GLU A 1 80 ? -11.296 -7.748 13.773 1.00 93.88 80 GLU A C 1
ATOM 618 O O . GLU A 1 80 ? -10.698 -8.162 12.773 1.00 93.88 80 GLU A O 1
ATOM 623 N N . ALA A 1 81 ? -12.419 -7.032 13.666 1.00 93.44 81 ALA A N 1
ATOM 624 C CA . ALA A 1 81 ? -13.021 -6.700 12.375 1.00 93.44 81 ALA A CA 1
ATOM 625 C C . ALA A 1 81 ? -12.127 -5.774 11.522 1.00 93.44 81 ALA A C 1
ATOM 627 O O . ALA A 1 81 ? -12.067 -5.900 10.288 1.00 93.44 81 ALA A O 1
ATOM 628 N N . ASP A 1 82 ? -11.427 -4.832 12.160 1.00 95.19 82 ASP A N 1
ATOM 629 C CA . ASP A 1 82 ? -10.548 -3.891 11.472 1.00 95.19 82 ASP A CA 1
ATOM 630 C C . ASP A 1 82 ? -9.272 -4.572 10.955 1.00 95.19 82 ASP A C 1
ATOM 632 O O . ASP A 1 82 ? -8.895 -4.322 9.810 1.00 95.19 82 ASP A O 1
ATOM 636 N N . ILE A 1 83 ? -8.677 -5.500 11.717 1.00 94.44 83 ILE A N 1
ATOM 637 C CA . ILE A 1 83 ? -7.493 -6.281 11.313 1.00 94.44 83 ILE A CA 1
ATOM 638 C C . ILE A 1 83 ? -7.740 -7.004 9.990 1.00 94.44 83 ILE A C 1
ATOM 640 O O . ILE A 1 83 ? -6.902 -6.929 9.092 1.00 94.44 83 ILE A O 1
ATOM 644 N N . VAL A 1 84 ? -8.895 -7.656 9.822 1.00 94.56 84 VAL A N 1
ATOM 645 C CA . VAL A 1 84 ? -9.227 -8.351 8.565 1.00 94.56 84 VAL A CA 1
ATOM 646 C C . VAL A 1 84 ? -9.286 -7.361 7.398 1.00 94.56 84 VAL A C 1
ATOM 648 O O . VAL A 1 84 ? -8.701 -7.591 6.339 1.00 94.56 84 VAL A O 1
ATOM 651 N N . THR A 1 85 ? -9.954 -6.224 7.596 1.00 94.81 85 THR A N 1
ATOM 652 C CA . THR A 1 85 ? -10.116 -5.196 6.556 1.00 94.81 85 THR A CA 1
ATOM 653 C C . THR A 1 85 ? -8.780 -4.562 6.160 1.00 94.81 85 THR A C 1
ATOM 655 O O . THR A 1 85 ? -8.523 -4.303 4.980 1.00 94.81 85 THR A O 1
ATOM 658 N N . VAL A 1 86 ? -7.931 -4.286 7.148 1.00 96.00 86 VAL A N 1
ATOM 659 C CA . VAL A 1 86 ? -6.604 -3.689 6.971 1.00 96.00 86 VAL A CA 1
ATOM 660 C C . VAL A 1 86 ? -5.650 -4.689 6.337 1.00 96.00 86 VAL A C 1
ATOM 662 O O . VAL A 1 86 ? -4.943 -4.316 5.405 1.00 96.00 86 VAL A O 1
ATOM 665 N N . GLY A 1 87 ? -5.682 -5.948 6.777 1.00 96.94 87 GLY A N 1
ATOM 666 C CA . GLY A 1 87 ? -4.881 -7.040 6.229 1.00 96.94 87 GLY A CA 1
ATOM 667 C C . GLY A 1 87 ? -5.113 -7.213 4.733 1.00 96.94 87 GLY A C 1
ATOM 668 O O . GLY A 1 87 ? -4.175 -7.079 3.957 1.00 96.94 87 GLY A O 1
ATOM 669 N N . VAL A 1 88 ? -6.374 -7.353 4.307 1.00 96.81 88 VAL A N 1
ATOM 670 C CA . VAL A 1 88 ? -6.725 -7.480 2.877 1.00 96.81 88 VAL A CA 1
ATOM 671 C C . VAL A 1 88 ? -6.223 -6.289 2.057 1.00 96.81 88 VAL A C 1
ATOM 673 O O . VAL A 1 88 ? -5.697 -6.456 0.956 1.00 96.81 88 VAL A O 1
ATOM 676 N N . TYR A 1 89 ? -6.375 -5.067 2.575 1.00 97.56 89 TYR A N 1
ATOM 677 C CA . TYR A 1 89 ? -5.884 -3.879 1.881 1.00 97.56 89 TYR A CA 1
ATOM 678 C C . TYR A 1 89 ? -4.352 -3.851 1.796 1.00 97.56 89 TYR A C 1
ATOM 680 O O . TYR A 1 89 ? -3.806 -3.539 0.736 1.00 97.56 89 TYR A O 1
ATOM 688 N N . ARG A 1 90 ? -3.668 -4.177 2.898 1.00 96.56 90 ARG A N 1
ATOM 689 C CA . ARG A 1 90 ? -2.208 -4.181 2.993 1.00 96.56 90 ARG A CA 1
ATOM 690 C C . ARG A 1 90 ? -1.605 -5.226 2.064 1.00 96.56 90 ARG A C 1
ATOM 692 O O . ARG A 1 90 ? -0.705 -4.887 1.305 1.00 96.56 90 ARG A O 1
ATOM 699 N N . ASP A 1 91 ? -2.141 -6.440 2.056 1.00 97.00 91 ASP A N 1
ATOM 700 C CA . ASP A 1 91 ? -1.699 -7.509 1.158 1.00 97.00 91 ASP A CA 1
ATOM 701 C C . ASP A 1 91 ? -1.825 -7.083 -0.310 1.00 97.00 91 ASP A C 1
ATOM 703 O O . ASP A 1 91 ? -0.884 -7.238 -1.088 1.00 97.00 91 ASP A O 1
ATOM 707 N N . GLY A 1 92 ? -2.943 -6.441 -0.672 1.00 96.31 92 GLY A N 1
ATOM 708 C CA . GLY A 1 92 ? -3.178 -5.960 -2.033 1.00 96.31 92 GLY A CA 1
ATOM 709 C C . GLY A 1 92 ? -2.182 -4.898 -2.515 1.00 96.31 92 GLY A C 1
ATOM 710 O O . GLY A 1 92 ? -1.806 -4.908 -3.685 1.00 96.31 92 GLY A O 1
ATOM 711 N N . VAL A 1 93 ? -1.742 -3.980 -1.647 1.00 96.75 93 VAL A N 1
ATOM 712 C CA . VAL A 1 93 ? -0.732 -2.971 -2.027 1.00 96.75 93 VAL A CA 1
ATOM 713 C C . VAL A 1 93 ? 0.700 -3.511 -1.923 1.00 96.75 93 VAL A C 1
ATOM 715 O O . VAL A 1 93 ? 1.580 -3.080 -2.667 1.00 96.75 93 VAL A O 1
ATOM 718 N N . MET A 1 94 ? 0.949 -4.473 -1.030 1.00 97.50 94 MET A N 1
ATOM 719 C CA . MET A 1 94 ? 2.257 -5.117 -0.885 1.00 97.50 94 MET A CA 1
ATOM 720 C C . MET A 1 94 ? 2.602 -6.004 -2.081 1.00 97.50 94 MET A C 1
ATOM 722 O O . MET A 1 94 ? 3.763 -6.025 -2.484 1.00 97.50 94 MET A O 1
ATOM 726 N N . ASP A 1 95 ? 1.620 -6.672 -2.689 1.00 96.25 95 ASP A N 1
ATOM 727 C CA . ASP A 1 95 ? 1.818 -7.427 -3.933 1.00 96.25 95 ASP A CA 1
ATOM 728 C C . ASP A 1 95 ? 2.410 -6.537 -5.045 1.00 96.25 95 ASP A C 1
ATOM 730 O O . ASP A 1 95 ? 3.444 -6.860 -5.634 1.00 96.25 95 ASP A O 1
ATOM 734 N N . THR A 1 96 ? 1.849 -5.340 -5.251 1.00 93.94 96 THR A N 1
ATOM 735 C CA . THR A 1 96 ? 2.394 -4.348 -6.194 1.00 93.94 96 THR A CA 1
ATOM 736 C C . THR A 1 96 ? 3.842 -3.986 -5.882 1.00 93.94 96 THR A C 1
ATOM 738 O O . THR A 1 96 ? 4.681 -3.925 -6.784 1.00 93.94 96 THR A O 1
ATOM 741 N N . ARG A 1 97 ? 4.136 -3.715 -4.605 1.00 97.00 97 ARG A N 1
ATOM 742 C CA . ARG A 1 97 ? 5.474 -3.334 -4.144 1.00 97.00 97 ARG A CA 1
ATOM 743 C C . ARG A 1 97 ? 6.492 -4.423 -4.490 1.00 97.00 97 ARG A C 1
ATOM 745 O O . ARG A 1 97 ? 7.523 -4.117 -5.086 1.00 97.00 97 ARG A O 1
ATOM 752 N N . VAL A 1 98 ? 6.167 -5.680 -4.186 1.00 96.25 98 VAL A N 1
ATOM 753 C CA . VAL A 1 98 ? 7.015 -6.847 -4.478 1.00 96.25 98 VAL A CA 1
ATOM 754 C C . VAL A 1 98 ? 7.241 -7.006 -5.982 1.00 96.25 98 VAL A C 1
ATOM 756 O O . VAL A 1 98 ? 8.376 -7.194 -6.416 1.00 96.25 98 VAL A O 1
ATOM 759 N N . GLN A 1 99 ? 6.198 -6.876 -6.805 1.00 94.31 99 GLN A N 1
ATOM 760 C CA . GLN A 1 99 ? 6.341 -6.973 -8.264 1.00 94.31 99 GLN A CA 1
ATOM 761 C C . GLN A 1 99 ? 7.276 -5.898 -8.836 1.00 94.31 99 GLN A C 1
ATOM 763 O O . GLN A 1 99 ? 8.071 -6.175 -9.737 1.00 94.31 99 GLN A O 1
ATOM 768 N N . VAL A 1 100 ? 7.213 -4.677 -8.299 1.00 93.19 100 VAL A N 1
ATOM 769 C CA . VAL A 1 100 ? 8.102 -3.572 -8.684 1.00 93.19 100 VAL A CA 1
ATOM 770 C C . VAL A 1 100 ? 9.543 -3.832 -8.252 1.00 93.19 100 VAL A C 1
ATOM 772 O O . VAL A 1 100 ? 10.450 -3.607 -9.052 1.00 93.19 100 VAL A O 1
ATOM 775 N N . GLU A 1 101 ? 9.772 -4.321 -7.032 1.00 94.25 101 GLU A N 1
ATOM 776 C CA . GLU A 1 101 ? 11.112 -4.701 -6.561 1.00 94.25 101 GLU A CA 1
ATOM 777 C C . GLU A 1 101 ? 11.730 -5.780 -7.452 1.00 94.25 101 GLU A C 1
ATOM 779 O O . GLU A 1 101 ? 12.836 -5.594 -7.957 1.00 94.25 101 GLU A O 1
ATOM 784 N N . LEU A 1 102 ? 10.980 -6.841 -7.758 1.00 91.56 102 LEU A N 1
ATOM 785 C CA . LEU A 1 102 ? 11.428 -7.900 -8.666 1.00 91.56 102 LEU A CA 1
ATOM 786 C C . LEU A 1 102 ? 11.749 -7.364 -10.068 1.00 91.56 102 LEU A C 1
ATOM 788 O O . LEU A 1 102 ? 12.731 -7.772 -10.691 1.00 91.56 102 LEU A O 1
ATOM 792 N N . ALA A 1 103 ? 10.941 -6.435 -10.586 1.00 89.56 103 ALA A N 1
ATOM 793 C CA . ALA A 1 103 ? 11.218 -5.792 -11.866 1.00 89.56 103 ALA A CA 1
ATOM 794 C C . ALA A 1 103 ? 12.513 -4.959 -11.819 1.00 89.56 103 ALA A C 1
ATOM 796 O O . ALA A 1 103 ? 13.319 -5.028 -12.748 1.00 89.56 103 ALA A O 1
ATOM 797 N N . LEU A 1 104 ? 12.742 -4.208 -10.738 1.00 90.19 104 LEU A N 1
ATOM 798 C CA . LEU A 1 104 ? 13.972 -3.441 -10.520 1.00 90.19 104 LEU A CA 1
ATOM 799 C C . LEU A 1 104 ? 15.209 -4.342 -10.402 1.00 90.19 104 LEU A C 1
ATOM 801 O O . LEU A 1 104 ? 16.250 -4.018 -10.979 1.00 90.19 104 LEU A O 1
ATOM 805 N N . GLU A 1 105 ? 15.094 -5.474 -9.706 1.00 88.62 105 GLU A N 1
ATOM 806 C CA . GLU A 1 105 ? 16.162 -6.466 -9.556 1.00 88.62 105 GLU A CA 1
ATOM 807 C C . GLU A 1 105 ? 16.565 -7.087 -10.893 1.00 88.62 105 GLU A C 1
ATOM 809 O O . GLU A 1 105 ? 17.755 -7.143 -11.203 1.00 88.62 105 GLU A O 1
ATOM 814 N N . ARG A 1 106 ? 15.591 -7.469 -11.731 1.00 83.50 106 ARG A N 1
ATOM 815 C CA . ARG A 1 106 ? 15.843 -7.980 -13.093 1.00 83.50 106 ARG A CA 1
ATOM 816 C C . ARG A 1 106 ? 16.581 -6.974 -13.979 1.00 83.50 106 ARG A C 1
ATOM 818 O O . ARG A 1 106 ? 17.294 -7.360 -14.896 1.00 83.50 106 ARG A O 1
ATOM 825 N N . MET A 1 107 ? 16.426 -5.679 -13.706 1.00 78.38 107 MET A N 1
ATOM 826 C CA . MET A 1 107 ? 17.136 -4.603 -14.405 1.00 78.38 107 MET A CA 1
ATOM 827 C C . MET A 1 107 ? 18.506 -4.278 -13.798 1.00 78.38 107 MET A C 1
ATOM 829 O O . MET A 1 107 ? 19.175 -3.343 -14.252 1.00 78.38 107 MET A O 1
ATOM 833 N N . ASN A 1 108 ? 18.927 -4.969 -12.739 1.00 75.25 108 ASN A N 1
ATOM 834 C CA . ASN A 1 108 ? 20.253 -4.790 -12.177 1.00 75.25 108 ASN A CA 1
ATOM 835 C C . ASN A 1 108 ? 21.246 -5.716 -12.909 1.00 75.25 108 ASN A C 1
ATOM 837 O O . ASN A 1 108 ? 21.167 -6.933 -12.754 1.00 75.25 108 ASN A O 1
ATOM 841 N N . PRO A 1 109 ? 22.216 -5.181 -13.677 1.00 58.75 109 PRO A N 1
ATOM 842 C CA . PRO A 1 109 ? 23.130 -5.986 -14.497 1.00 58.75 109 PRO A CA 1
ATOM 843 C C . PRO A 1 109 ? 24.074 -6.903 -13.695 1.00 58.75 109 PRO A C 1
ATOM 845 O O . PRO A 1 109 ? 24.854 -7.644 -14.283 1.00 58.75 109 PRO A O 1
ATOM 848 N N . GLN A 1 110 ? 24.019 -6.865 -12.361 1.00 57.31 110 GLN A N 1
ATOM 849 C CA . GLN A 1 110 ? 24.822 -7.703 -11.471 1.00 57.31 110 GLN A CA 1
ATOM 850 C C . GLN A 1 110 ? 24.188 -9.067 -11.144 1.00 57.31 110 GLN A C 1
ATOM 852 O O . GLN A 1 110 ? 24.806 -9.830 -10.407 1.00 57.31 110 GLN A O 1
ATOM 857 N N . ASN A 1 111 ? 23.002 -9.405 -11.675 1.00 47.75 111 ASN A N 1
ATOM 858 C CA . ASN A 1 111 ? 22.360 -10.700 -11.406 1.00 47.75 111 ASN A CA 1
ATOM 859 C C . ASN A 1 111 ? 21.765 -11.348 -12.682 1.00 47.75 111 ASN A C 1
ATOM 861 O O . ASN A 1 111 ? 20.562 -11.263 -12.926 1.00 47.75 111 ASN A O 1
ATOM 865 N N . PRO A 1 112 ? 22.595 -11.987 -13.531 1.00 45.38 112 PRO A N 1
ATOM 866 C CA . PRO A 1 112 ? 22.166 -12.555 -14.816 1.00 45.38 112 PRO A CA 1
ATOM 867 C C . 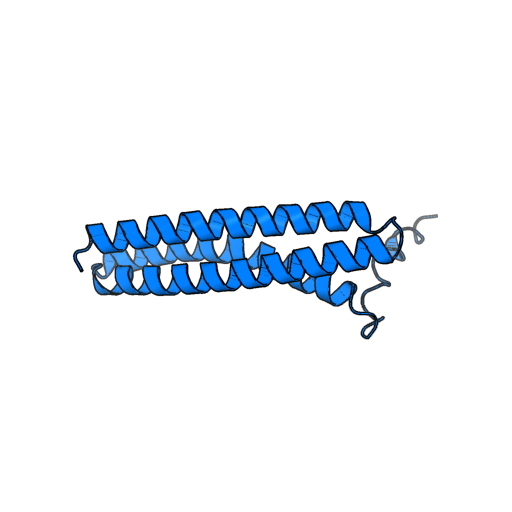PRO A 1 112 ? 21.278 -13.812 -14.714 1.00 45.38 112 PRO A C 1
ATOM 869 O O . PRO A 1 112 ? 20.807 -14.296 -15.737 1.00 45.38 112 PRO A O 1
ATOM 872 N N . SER A 1 113 ? 21.019 -14.352 -13.518 1.00 48.03 113 SER A N 1
ATOM 873 C CA . SER A 1 113 ? 20.328 -15.641 -13.343 1.00 48.03 113 SER A CA 1
ATOM 874 C C . SER A 1 113 ? 18.799 -15.602 -13.479 1.00 48.03 113 SER A C 1
ATOM 876 O O . SER A 1 113 ? 18.176 -16.657 -13.456 1.00 48.03 113 SER A O 1
ATOM 878 N N . LEU A 1 114 ? 18.177 -14.426 -13.630 1.00 50.31 114 LEU A N 1
ATOM 879 C CA . LEU A 1 114 ? 16.712 -14.291 -13.742 1.00 50.31 114 LEU A CA 1
ATOM 880 C C . LEU A 1 114 ? 16.214 -14.026 -15.174 1.00 50.31 114 LEU A C 1
ATOM 882 O O . LEU A 1 114 ? 15.014 -13.838 -15.374 1.00 50.31 114 LEU A O 1
ATOM 886 N N . CYS A 1 115 ? 17.110 -14.005 -16.167 1.00 46.22 115 CYS A N 1
ATOM 887 C CA . CYS A 1 115 ? 16.763 -13.708 -17.561 1.00 46.22 115 CYS A CA 1
ATOM 888 C C . CYS A 1 115 ? 16.387 -14.936 -18.418 1.00 46.22 115 CYS A C 1
ATOM 890 O O . CYS A 1 115 ? 15.942 -14.735 -19.545 1.00 46.22 115 CYS A O 1
ATOM 892 N N . ASP A 1 116 ? 16.508 -16.175 -17.920 1.00 45.12 116 ASP A N 1
ATOM 893 C CA . ASP A 1 116 ? 16.452 -17.372 -18.787 1.00 45.12 116 ASP A CA 1
ATOM 894 C C . ASP A 1 116 ? 15.134 -18.178 -18.794 1.00 45.12 116 ASP A C 1
ATOM 896 O O . ASP A 1 116 ? 14.934 -19.000 -19.690 1.00 45.12 116 ASP A O 1
ATOM 900 N N . ASP A 1 117 ? 14.170 -17.937 -17.900 1.00 47.00 117 ASP A N 1
ATOM 901 C CA . ASP A 1 117 ? 13.018 -18.858 -17.784 1.00 47.00 117 ASP A CA 1
ATOM 902 C C . ASP A 1 117 ? 11.800 -18.538 -18.673 1.00 47.00 117 ASP A C 1
ATOM 904 O O . ASP A 1 117 ? 10.891 -19.360 -18.795 1.00 47.00 117 ASP A O 1
ATOM 908 N N . ALA A 1 118 ? 11.763 -17.391 -19.362 1.00 45.62 118 ALA A N 1
ATOM 909 C CA . ALA A 1 118 ? 10.607 -17.022 -20.193 1.00 45.62 118 ALA A CA 1
ATOM 910 C C . ALA A 1 118 ? 10.672 -17.529 -21.650 1.00 45.62 118 ALA A C 1
ATOM 912 O O . ALA A 1 118 ? 9.669 -17.461 -22.359 1.00 45.62 118 ALA A O 1
ATOM 913 N N . LEU A 1 119 ? 11.820 -18.045 -22.114 1.00 48.91 119 LEU A N 1
ATOM 914 C CA . LEU A 1 119 ? 12.012 -18.448 -23.520 1.00 48.91 119 LEU A CA 1
ATOM 915 C C . LEU A 1 119 ? 12.209 -19.961 -23.732 1.00 48.91 119 LEU A C 1
ATOM 917 O O . LEU A 1 119 ? 12.140 -20.431 -24.867 1.00 48.91 119 LEU A O 1
ATOM 921 N N . SER A 1 120 ? 12.389 -20.750 -22.667 1.00 43.50 120 SER A N 1
ATOM 922 C CA . SER A 1 120 ? 12.674 -22.192 -22.783 1.00 43.50 120 SER A CA 1
ATOM 923 C C . SER A 1 120 ? 11.418 -23.072 -22.938 1.00 43.50 120 SER A C 1
ATOM 925 O O . SER A 1 120 ? 11.483 -24.181 -23.471 1.00 43.50 120 SER A O 1
ATOM 927 N N . SER A 1 121 ? 10.236 -22.580 -22.554 1.00 46.12 121 SER A N 1
ATOM 928 C CA . SER A 1 121 ? 8.976 -23.338 -22.651 1.00 46.12 121 SER A CA 1
ATOM 929 C C . SER A 1 121 ? 8.318 -23.299 -24.038 1.00 46.12 121 SER A C 1
ATOM 931 O O . SER A 1 121 ? 7.468 -24.139 -24.323 1.00 46.12 121 SER A O 1
ATOM 933 N N . ALA A 1 122 ? 8.745 -22.405 -24.938 1.00 47.34 122 ALA A N 1
ATOM 934 C CA . ALA A 1 122 ? 8.179 -22.291 -26.288 1.00 47.34 122 ALA A CA 1
ATOM 935 C C . ALA A 1 122 ? 8.801 -23.249 -27.329 1.00 47.34 122 ALA A C 1
ATOM 937 O O . ALA A 1 122 ? 8.293 -23.341 -28.442 1.00 47.34 122 ALA A O 1
ATOM 938 N N . SER A 1 123 ? 9.872 -23.984 -26.991 1.00 47.06 123 SER A N 1
ATOM 939 C CA . SER A 1 123 ? 10.613 -24.826 -27.957 1.00 47.06 123 SER A CA 1
ATOM 940 C C . SER A 1 123 ? 10.490 -26.343 -27.738 1.00 47.06 123 SER A C 1
ATOM 942 O O . SER A 1 123 ? 11.227 -27.107 -28.354 1.00 47.06 123 SER A O 1
ATOM 944 N N . ARG A 1 124 ? 9.577 -26.822 -26.878 1.00 48.09 124 ARG A N 1
ATOM 945 C CA . ARG A 1 124 ? 9.384 -28.271 -26.615 1.00 48.09 124 ARG A CA 1
ATOM 946 C C . ARG A 1 124 ? 8.027 -28.820 -27.061 1.00 48.09 124 ARG A C 1
ATOM 948 O O . ARG A 1 124 ? 7.483 -29.737 -26.451 1.00 48.09 124 ARG A O 1
ATOM 955 N N . SER A 1 125 ? 7.467 -28.282 -28.137 1.00 47.31 125 SER A N 1
ATOM 956 C CA . SER A 1 125 ? 6.289 -28.867 -28.787 1.00 47.31 125 SER A CA 1
ATOM 957 C C . SER A 1 125 ? 6.430 -28.780 -30.304 1.00 47.31 125 SER A C 1
ATOM 959 O O . SER A 1 125 ? 5.862 -27.910 -30.957 1.00 47.31 125 SER A O 1
ATOM 961 N N . SER A 1 126 ? 7.250 -29.668 -30.860 1.00 41.53 126 SER A N 1
ATOM 962 C CA . SER A 1 126 ? 7.231 -30.094 -32.264 1.00 41.53 126 SER A CA 1
ATOM 963 C C . SER A 1 126 ? 7.653 -31.551 -32.326 1.00 41.53 126 SER A C 1
ATOM 965 O O . SER A 1 126 ? 8.557 -31.916 -31.539 1.00 41.53 126 SER A O 1
#

Sequence (126 aa):
MDKAASKKVRAAAKSWLTRADTALKSALNTMTNVMTTVPSAIAMEKKKMEIALREFDVRLNAYDAAQHQVELVLEEDEIEADIVTVGVYRDGVMDTRVQVELALERMNPQNPSLCDDALSSASRSS